Protein AF-A0AAD1W639-F1 (afdb_monomer_lite)

InterPro domains:
  IPR001356 Homeodomain [PF00046] (13-65)
  IPR001356 Homeodomain [PS50071] (5-66)
  IPR001356 Homeodomain [SM00389] (8-70)
  IPR001356 Homeodomain [cd00086] (13-67)
  IPR009057 Homedomain-like superfamily [SSF46689] (14-69)
  IPR039162 Homeodomain-only protein [PTHR21408] (4-78)

pLDDT: mean 80.45, std 17.32, range [45.5, 95.56]

Radius of gyration: 16.14 Å; chains: 1; bounding box: 35×32×52 Å

Organism: Pelobates cultripes (NCBI:txid61616)

Foldseek 3Di:
DDDPPPPVPPDPDQDPQLVVLLVCCCPPPHLDDDQVSLCVSCVVSVHDSVSSVVVSVVVSVVVCVVVVPDPDPPDDDD

Structure (mmCIF, N/CA/C/O backbone):
data_AF-A0AAD1W639-F1
#
_entry.id   AF-A0AAD1W639-F1
#
loop_
_atom_site.group_PDB
_atom_site.id
_atom_site.type_symbol
_atom_site.label_atom_id
_atom_site.label_alt_id
_atom_site.label_comp_id
_atom_site.label_asym_id
_atom_site.label_entity_id
_atom_site.label_seq_id
_atom_site.pdbx_PDB_ins_code
_atom_site.Cartn_x
_atom_site.Cartn_y
_atom_site.Cartn_z
_atom_site.occupancy
_atom_site.B_iso_or_equiv
_atom_site.auth_seq_id
_atom_site.auth_comp_id
_atom_site.auth_asym_id
_atom_site.auth_atom_id
_atom_site.pdbx_PDB_model_num
ATOM 1 N N . MET A 1 1 ? -15.574 10.006 25.755 1.00 45.50 1 MET A N 1
ATOM 2 C CA . MET A 1 1 ? -15.209 9.637 24.371 1.00 45.50 1 MET A CA 1
ATOM 3 C C . MET A 1 1 ? -14.681 8.210 24.405 1.00 45.50 1 MET A C 1
ATOM 5 O O . MET A 1 1 ? -13.492 7.980 24.246 1.00 45.50 1 MET A O 1
ATOM 9 N N . SER A 1 2 ? -15.571 7.273 24.748 1.00 58.12 2 SER A N 1
ATOM 10 C CA . SER A 1 2 ? -15.254 5.847 24.834 1.00 58.12 2 SER A CA 1
ATOM 11 C C . SER A 1 2 ? -15.421 5.227 23.457 1.00 58.12 2 SER A C 1
ATOM 13 O O . SER A 1 2 ? -16.540 5.200 22.968 1.00 58.12 2 SER A O 1
ATOM 15 N N . SER A 1 3 ? -14.307 4.783 22.884 1.00 49.84 3 SER A N 1
ATOM 16 C CA . SER A 1 3 ? -14.160 3.815 21.787 1.00 49.84 3 SER A CA 1
ATOM 17 C C . SER A 1 3 ? -12.640 3.606 21.680 1.00 49.84 3 SER A C 1
ATOM 19 O O . SER A 1 3 ? -11.965 4.366 21.005 1.00 49.84 3 SER A O 1
ATOM 21 N N . LEU A 1 4 ? -11.953 2.742 22.436 1.00 57.06 4 LEU A N 1
ATOM 22 C CA . LEU A 1 4 ? -12.118 1.283 22.495 1.00 57.06 4 LEU A CA 1
ATOM 23 C C . LEU A 1 4 ? -12.611 0.658 21.179 1.00 57.06 4 LEU A C 1
ATOM 25 O O . LEU A 1 4 ? -13.449 -0.229 21.189 1.00 57.06 4 LEU A O 1
ATOM 29 N N . GLN A 1 5 ? -12.076 1.131 20.050 1.00 48.72 5 GLN A N 1
ATOM 30 C CA . GLN A 1 5 ? -12.242 0.501 18.734 1.00 48.72 5 GLN A CA 1
ATOM 31 C C . GLN A 1 5 ? -10.908 0.318 18.005 1.00 48.72 5 GLN A C 1
ATOM 33 O O . GLN A 1 5 ? -10.875 0.183 16.788 1.00 48.72 5 GLN A O 1
ATOM 38 N N . LYS A 1 6 ? -9.788 0.231 18.737 1.00 52.53 6 LYS A N 1
ATOM 39 C CA . LYS A 1 6 ? -8.655 -0.537 18.215 1.00 52.53 6 LYS A CA 1
ATOM 40 C C . LYS A 1 6 ? -8.954 -2.004 18.503 1.00 52.53 6 LYS A C 1
ATOM 42 O O . LYS A 1 6 ? -8.336 -2.620 19.365 1.00 52.53 6 LYS A O 1
ATOM 47 N N . GLU A 1 7 ? -10.007 -2.500 17.853 1.00 48.75 7 GLU A N 1
ATOM 48 C CA . GLU A 1 7 ? -10.147 -3.921 17.586 1.00 48.75 7 GLU A CA 1
ATOM 49 C C . GLU A 1 7 ? -8.841 -4.297 16.898 1.00 48.75 7 GLU A C 1
ATOM 51 O O . GLU A 1 7 ? -8.554 -3.872 15.781 1.00 48.75 7 GLU A O 1
ATOM 56 N N . MET A 1 8 ? -7.975 -4.959 17.662 1.00 53.72 8 MET A N 1
ATOM 57 C CA . MET A 1 8 ? -6.843 -5.698 17.140 1.00 53.72 8 MET A CA 1
ATOM 58 C C . MET A 1 8 ? -7.476 -6.728 16.217 1.00 53.72 8 MET A C 1
ATOM 60 O O . MET A 1 8 ? -8.022 -7.729 16.675 1.00 53.72 8 MET A O 1
ATOM 64 N N . GLN A 1 9 ? -7.579 -6.354 14.947 1.00 49.81 9 GLN A N 1
ATOM 65 C CA . GLN A 1 9 ? -8.371 -7.060 13.971 1.00 49.81 9 GLN A CA 1
ATOM 66 C C . GLN A 1 9 ? -7.638 -8.358 13.654 1.00 49.81 9 GLN A C 1
ATOM 68 O O . GLN A 1 9 ? -6.763 -8.402 12.802 1.00 49.81 9 GLN A O 1
ATOM 73 N N . GLU A 1 10 ? -8.015 -9.415 14.364 1.00 49.22 10 GLU A N 1
ATOM 74 C CA . GLU A 1 10 ? -7.680 -10.814 14.103 1.00 49.22 10 GLU A CA 1
ATOM 75 C C . GLU A 1 10 ? -8.394 -11.293 12.818 1.00 49.22 10 GLU A C 1
ATOM 77 O O . GLU A 1 10 ? -9.077 -12.310 12.803 1.00 49.22 10 GLU A O 1
ATOM 82 N N . ASN A 1 11 ? -8.309 -10.518 11.731 1.00 48.53 11 ASN A N 1
ATOM 83 C CA . ASN A 1 11 ? -8.708 -10.961 10.401 1.00 48.53 11 ASN A CA 1
ATOM 84 C C . ASN A 1 11 ? -7.440 -11.166 9.591 1.00 48.53 11 ASN A C 1
ATOM 86 O O . ASN A 1 11 ? -6.700 -10.219 9.351 1.00 48.53 11 ASN A O 1
ATOM 90 N N . GLU A 1 12 ? -7.252 -12.385 9.096 1.00 64.69 12 GLU A N 1
ATOM 91 C CA . GLU A 1 12 ? -6.134 -12.825 8.250 1.00 64.69 12 GLU A CA 1
ATOM 92 C C . GLU A 1 12 ? -5.948 -12.013 6.944 1.00 64.69 12 GLU A C 1
ATOM 94 O O . GLU A 1 12 ? -5.099 -12.352 6.125 1.00 64.69 12 GLU A O 1
ATOM 99 N N . ASN A 1 13 ? -6.725 -10.946 6.712 1.00 75.62 13 ASN A N 1
ATOM 100 C CA . ASN A 1 13 ? -6.562 -10.033 5.589 1.00 75.62 13 ASN A CA 1
ATOM 101 C C . ASN A 1 13 ? -6.822 -8.563 5.988 1.00 75.62 13 ASN A C 1
ATOM 103 O O . ASN A 1 13 ? -7.841 -8.279 6.628 1.00 75.62 13 ASN A O 1
ATOM 107 N N . PRO A 1 14 ? -5.971 -7.617 5.537 1.00 85.06 14 PRO A N 1
ATOM 108 C CA . PRO A 1 14 ? -6.186 -6.183 5.738 1.00 85.06 14 PRO A CA 1
ATOM 109 C C . PRO A 1 14 ? -7.483 -5.703 5.067 1.00 85.06 14 PRO A C 1
ATOM 111 O O . PRO A 1 14 ? -7.887 -6.224 4.021 1.00 85.06 14 PRO A O 1
ATOM 114 N N . THR A 1 15 ? -8.134 -4.688 5.640 1.00 90.75 15 THR A N 1
ATOM 115 C CA . THR A 1 15 ? -9.339 -4.071 5.056 1.00 90.75 15 THR A CA 1
ATOM 116 C C . THR A 1 15 ? -9.028 -3.385 3.723 1.00 90.75 15 THR A C 1
ATOM 118 O O . THR A 1 15 ? -7.866 -3.173 3.378 1.00 90.75 15 THR A O 1
ATOM 121 N N . GLN A 1 16 ? -10.059 -3.020 2.952 1.00 89.81 16 GLN A N 1
ATOM 122 C CA . GLN A 1 16 ? -9.855 -2.356 1.660 1.00 89.81 16 GLN A CA 1
ATOM 123 C C . GLN A 1 16 ? -9.073 -1.043 1.808 1.00 89.81 16 GLN A C 1
ATOM 125 O O . GLN A 1 16 ? -8.115 -0.830 1.077 1.00 89.81 16 GLN A O 1
ATOM 130 N N . GLU A 1 17 ? -9.409 -0.223 2.807 1.00 90.50 17 GLU A N 1
ATOM 131 C CA . GLU A 1 17 ? -8.706 1.038 3.078 1.00 90.50 17 GLU A CA 1
ATOM 132 C C . GLU A 1 17 ? -7.219 0.806 3.388 1.00 90.50 17 GLU A C 1
ATOM 134 O O . GLU A 1 17 ? -6.349 1.506 2.875 1.00 90.50 17 GLU A O 1
ATOM 139 N N . GLN A 1 18 ? -6.906 -0.228 4.174 1.00 92.19 18 GLN A N 1
ATOM 140 C CA . GLN A 1 18 ? -5.524 -0.604 4.483 1.00 92.19 18 GLN A CA 1
ATOM 141 C C . GLN A 1 18 ? -4.786 -1.105 3.241 1.00 92.19 18 GLN A C 1
ATOM 143 O O . GLN A 1 18 ? -3.629 -0.751 3.015 1.00 92.19 18 GLN A O 1
ATOM 148 N N . GLN A 1 19 ? -5.4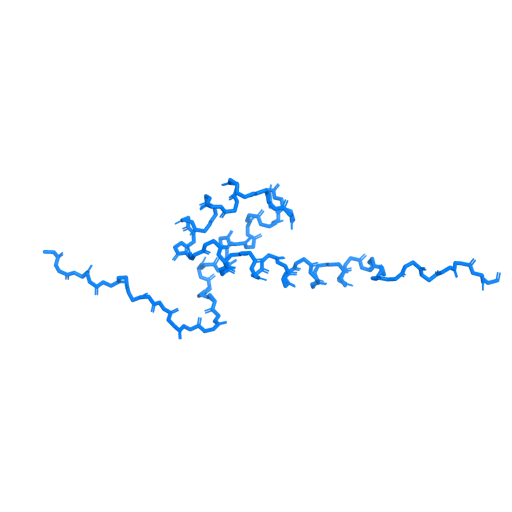54 -1.912 2.414 1.00 92.88 19 GLN A N 1
ATOM 149 C CA . GLN A 1 19 ? -4.906 -2.379 1.144 1.00 92.88 19 GLN A CA 1
ATOM 150 C C . GLN A 1 19 ? -4.628 -1.221 0.188 1.00 92.88 19 GLN A C 1
ATOM 152 O O . GLN A 1 19 ? -3.581 -1.237 -0.451 1.00 92.88 19 GLN A O 1
ATOM 157 N N . ASP A 1 20 ? -5.499 -0.215 0.116 1.00 94.44 20 ASP A N 1
ATOM 158 C CA . ASP A 1 20 ? -5.307 0.956 -0.742 1.00 94.44 20 ASP A CA 1
ATOM 159 C C . ASP A 1 20 ? -4.062 1.756 -0.319 1.00 94.44 20 ASP A C 1
ATOM 161 O O . ASP A 1 20 ? -3.256 2.145 -1.168 1.00 94.44 20 ASP A O 1
ATOM 165 N N . ILE A 1 21 ? -3.843 1.921 0.992 1.00 94.81 21 ILE A N 1
ATOM 166 C CA . ILE A 1 21 ? -2.634 2.554 1.546 1.00 94.81 21 ILE A CA 1
ATOM 167 C C . ILE A 1 21 ? -1.382 1.736 1.193 1.00 9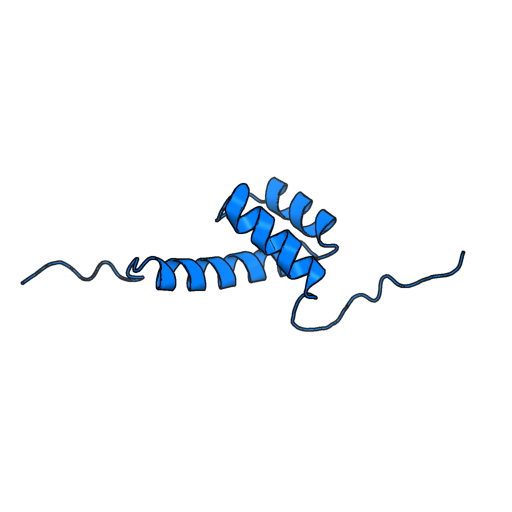4.81 21 ILE A C 1
ATOM 169 O O . ILE A 1 21 ? -0.394 2.280 0.690 1.00 94.81 21 ILE A O 1
ATOM 173 N N . LEU A 1 22 ? -1.409 0.419 1.418 1.00 94.62 22 LEU A N 1
ATOM 174 C CA . LEU A 1 22 ? -0.288 -0.477 1.116 1.00 94.62 22 LEU A CA 1
ATOM 175 C C . LEU A 1 22 ? 0.035 -0.507 -0.388 1.00 94.62 22 LEU A C 1
ATOM 177 O O . LEU A 1 22 ? 1.199 -0.421 -0.778 1.00 94.62 22 LEU A O 1
ATOM 181 N N . GLU A 1 23 ? -0.987 -0.582 -1.240 1.00 95.00 23 GLU A N 1
ATOM 182 C CA . GLU A 1 23 ? -0.901 -0.575 -2.704 1.00 95.00 23 GLU A CA 1
ATOM 183 C C . GLU A 1 23 ? -0.328 0.745 -3.225 1.00 95.00 23 GLU A C 1
ATOM 185 O O . GLU A 1 23 ? 0.553 0.741 -4.092 1.00 95.00 23 GLU A O 1
ATOM 190 N N . TYR A 1 24 ? -0.780 1.875 -2.679 1.00 95.56 24 TYR A N 1
ATOM 191 C CA . TYR A 1 24 ? -0.242 3.186 -3.016 1.00 95.56 24 TYR A CA 1
ATOM 192 C C . TYR A 1 24 ? 1.252 3.265 -2.691 1.00 95.56 24 TYR A C 1
ATOM 194 O O . TYR A 1 24 ? 2.045 3.636 -3.559 1.00 95.56 24 TYR A O 1
ATOM 202 N N . ASN A 1 25 ? 1.651 2.857 -1.485 1.00 94.62 25 ASN A N 1
ATOM 203 C CA . ASN A 1 25 ? 3.048 2.877 -1.054 1.00 94.62 25 ASN A CA 1
ATOM 204 C C . ASN A 1 25 ? 3.916 1.893 -1.860 1.00 94.62 25 ASN A C 1
ATOM 206 O O . ASN A 1 25 ? 5.014 2.237 -2.301 1.00 94.62 25 ASN A O 1
ATOM 210 N N . PHE A 1 26 ? 3.400 0.701 -2.159 1.00 94.62 26 PHE A N 1
ATOM 211 C CA . PHE A 1 26 ? 4.068 -0.280 -3.017 1.00 94.62 26 PHE A CA 1
ATOM 212 C C . PHE A 1 26 ? 4.308 0.249 -4.438 1.00 94.62 26 PHE A C 1
ATOM 214 O O . PHE A 1 26 ? 5.323 -0.066 -5.071 1.00 94.62 26 PHE A O 1
ATOM 221 N N . ASN A 1 27 ? 3.379 1.047 -4.970 1.00 92.75 27 ASN A N 1
ATOM 222 C CA . ASN A 1 27 ? 3.466 1.588 -6.323 1.00 92.75 27 ASN A CA 1
ATOM 223 C C . ASN A 1 27 ? 4.254 2.885 -6.450 1.00 92.75 27 ASN A C 1
ATOM 225 O O . ASN A 1 27 ? 4.993 3.019 -7.425 1.00 92.75 27 ASN A O 1
ATOM 229 N N . ASN A 1 28 ? 4.147 3.780 -5.473 1.00 93.31 28 ASN A N 1
ATOM 230 C CA . ASN A 1 28 ? 4.693 5.133 -5.563 1.00 93.31 28 ASN A CA 1
ATOM 231 C C . ASN A 1 28 ? 5.955 5.349 -4.718 1.00 93.31 28 ASN A C 1
ATOM 233 O O . ASN A 1 28 ? 6.723 6.253 -5.030 1.00 93.31 28 ASN A O 1
ATOM 237 N N . VAL A 1 29 ? 6.185 4.541 -3.674 1.00 92.12 29 VAL A N 1
ATOM 238 C CA . VAL A 1 29 ? 7.337 4.698 -2.769 1.00 92.12 29 VAL A CA 1
ATOM 239 C C . VAL A 1 29 ? 8.409 3.659 -3.077 1.00 92.12 29 VAL A C 1
ATOM 241 O O . VAL A 1 29 ? 9.483 3.997 -3.567 1.00 92.12 29 VAL A O 1
ATOM 244 N N . SER A 1 30 ? 8.133 2.381 -2.809 1.00 90.56 30 SER A N 1
ATOM 245 C CA . SER A 1 30 ? 9.079 1.293 -3.072 1.00 90.56 30 SER A CA 1
ATOM 246 C C . SER A 1 30 ? 8.379 -0.061 -3.094 1.00 90.56 30 SER A C 1
ATOM 248 O O . SER A 1 30 ? 7.509 -0.344 -2.277 1.00 90.56 30 SER A O 1
ATOM 250 N N . LYS A 1 31 ? 8.826 -0.947 -3.989 1.00 90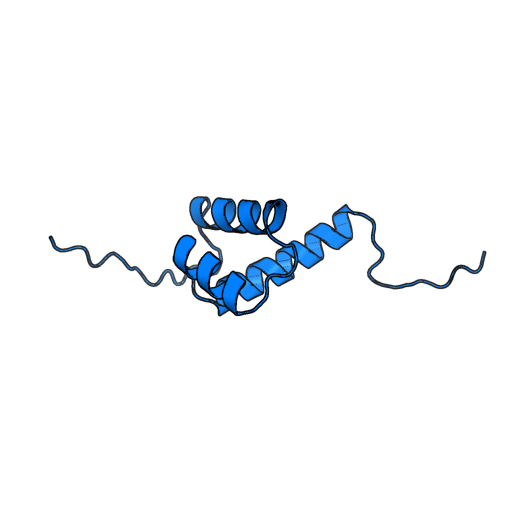.56 31 LYS A N 1
ATOM 251 C CA . LYS A 1 31 ? 8.392 -2.354 -4.049 1.00 90.56 31 LYS A CA 1
ATOM 252 C C . LYS A 1 31 ? 8.980 -3.199 -2.905 1.00 90.56 31 LYS A C 1
ATOM 254 O O . LYS A 1 31 ? 8.474 -4.281 -2.620 1.00 90.56 31 LYS A O 1
ATOM 259 N N . GLN A 1 32 ? 10.070 -2.727 -2.297 1.00 90.75 32 GLN A N 1
ATOM 260 C CA . GLN A 1 32 ? 10.771 -3.330 -1.160 1.00 90.75 32 GLN A CA 1
ATOM 261 C C . GLN A 1 32 ? 11.194 -2.203 -0.202 1.00 90.75 32 GLN A C 1
ATOM 263 O O . GLN A 1 32 ? 12.315 -1.703 -0.318 1.00 90.75 32 GLN A O 1
ATOM 268 N N . PRO A 1 33 ? 10.291 -1.727 0.670 1.00 91.31 33 PRO A N 1
ATOM 269 C CA . PRO A 1 33 ? 10.631 -0.723 1.671 1.00 91.31 33 PRO A CA 1
ATOM 270 C C . PRO A 1 33 ? 11.629 -1.290 2.691 1.00 91.31 33 PRO A C 1
ATOM 272 O O . PRO A 1 33 ? 11.550 -2.462 3.066 1.00 91.31 33 PRO A O 1
ATOM 275 N N . ASP A 1 34 ? 12.569 -0.456 3.132 1.00 93.75 34 ASP A N 1
ATOM 276 C CA . ASP A 1 34 ? 13.396 -0.716 4.314 1.00 93.75 34 ASP A CA 1
ATOM 277 C C . ASP A 1 34 ? 12.556 -0.702 5.603 1.00 93.75 34 ASP A C 1
ATOM 279 O O . ASP A 1 34 ? 11.405 -0.272 5.609 1.00 93.75 34 ASP A O 1
ATOM 283 N N . GLU A 1 35 ? 13.133 -1.190 6.704 1.00 92.12 35 GLU A N 1
ATOM 284 C CA . GLU A 1 35 ? 12.456 -1.334 8.002 1.00 92.12 35 GLU A CA 1
ATOM 285 C C . GLU A 1 35 ? 11.826 -0.022 8.488 1.00 92.12 35 GLU A C 1
ATOM 287 O O . GLU A 1 35 ? 10.671 -0.001 8.907 1.00 92.12 35 GLU A O 1
ATOM 292 N N . THR A 1 36 ? 12.544 1.094 8.348 1.00 94.12 36 THR A N 1
ATOM 293 C CA . THR A 1 36 ? 12.041 2.415 8.742 1.00 94.12 36 THR A CA 1
ATOM 294 C C . THR A 1 36 ? 10.838 2.828 7.900 1.00 94.12 36 THR A C 1
ATOM 296 O O . THR A 1 36 ? 9.819 3.254 8.442 1.00 94.12 36 THR A O 1
ATOM 299 N N . THR A 1 37 ? 10.921 2.670 6.581 1.00 93.88 37 THR A N 1
ATOM 300 C CA . THR A 1 37 ? 9.812 2.977 5.670 1.00 93.88 37 THR A CA 1
ATOM 301 C C . THR A 1 37 ? 8.608 2.069 5.927 1.00 93.88 37 THR A C 1
ATOM 303 O O . THR A 1 37 ? 7.471 2.537 5.956 1.00 93.88 37 THR A O 1
ATOM 306 N N . LEU A 1 38 ? 8.842 0.780 6.172 1.00 94.38 38 LEU A N 1
ATOM 307 C CA . LEU A 1 38 ? 7.795 -0.191 6.473 1.00 94.38 38 LEU A CA 1
ATOM 308 C C . LEU A 1 38 ? 7.047 0.160 7.764 1.00 94.38 38 LEU A C 1
ATOM 310 O O . LEU A 1 38 ? 5.821 0.094 7.783 1.00 94.38 38 LEU A O 1
ATOM 314 N N . MET A 1 39 ? 7.764 0.581 8.808 1.00 93.94 39 MET A N 1
ATOM 315 C CA . MET A 1 39 ? 7.174 1.023 10.074 1.00 93.94 39 MET A CA 1
ATOM 316 C C . MET A 1 39 ? 6.242 2.225 9.887 1.00 93.94 39 MET A C 1
ATOM 318 O O . MET A 1 39 ? 5.147 2.249 10.450 1.00 93.94 39 MET A O 1
ATOM 322 N N . LEU A 1 40 ? 6.639 3.201 9.064 1.00 95.00 40 LEU A N 1
ATOM 323 C CA . LEU A 1 40 ? 5.798 4.359 8.750 1.00 95.00 40 LEU A CA 1
ATOM 324 C C . LEU A 1 40 ? 4.523 3.943 8.005 1.00 95.00 40 LEU A C 1
ATOM 326 O O . LEU A 1 40 ? 3.433 4.376 8.373 1.00 95.00 40 LEU A O 1
ATOM 330 N N . ILE A 1 41 ? 4.648 3.060 7.010 1.00 93.62 41 ILE A N 1
ATOM 331 C CA . ILE A 1 41 ? 3.507 2.550 6.233 1.00 93.62 41 ILE A CA 1
ATOM 332 C C . ILE A 1 41 ? 2.562 1.732 7.121 1.00 93.62 41 ILE A C 1
ATOM 334 O O . ILE A 1 41 ? 1.346 1.884 7.031 1.00 93.62 41 ILE A O 1
ATOM 338 N N . ALA A 1 42 ? 3.104 0.876 7.990 1.00 92.19 42 ALA A N 1
ATOM 339 C CA . ALA A 1 42 ? 2.318 0.083 8.930 1.00 92.19 42 ALA A CA 1
ATOM 340 C C . ALA A 1 42 ? 1.527 0.992 9.881 1.00 92.19 42 ALA A C 1
ATOM 342 O O . ALA A 1 42 ? 0.325 0.801 10.058 1.00 92.19 42 ALA A O 1
ATOM 343 N N . ALA A 1 43 ? 2.163 2.039 10.414 1.00 92.38 43 ALA A N 1
ATOM 344 C CA . ALA A 1 43 ? 1.494 3.029 11.250 1.00 92.38 43 ALA A CA 1
ATOM 345 C C . ALA A 1 43 ? 0.388 3.791 10.496 1.00 92.38 43 ALA A C 1
ATOM 347 O O . ALA A 1 43 ? -0.686 3.999 11.060 1.00 92.38 43 ALA A O 1
ATOM 348 N N . GLU A 1 44 ? 0.620 4.167 9.234 1.00 91.56 44 GLU A N 1
ATOM 349 C CA . GLU A 1 44 ? -0.363 4.846 8.375 1.00 91.56 44 GLU A CA 1
ATOM 350 C C . GLU A 1 44 ? -1.572 3.953 8.062 1.00 91.56 44 GLU A C 1
ATOM 352 O O . GLU A 1 44 ? -2.715 4.393 8.176 1.00 91.56 44 GLU A O 1
ATOM 357 N N . ALA A 1 45 ? -1.331 2.677 7.753 1.00 90.75 45 ALA A N 1
ATOM 358 C CA . ALA A 1 45 ? -2.373 1.676 7.524 1.00 90.75 45 ALA A CA 1
ATOM 359 C C . ALA A 1 45 ? -3.010 1.151 8.827 1.00 90.75 45 ALA A C 1
ATOM 361 O O . ALA A 1 45 ? -3.958 0.368 8.792 1.00 90.75 45 ALA A O 1
ATOM 362 N N . GLY A 1 46 ? -2.494 1.530 9.998 1.00 89.94 46 GLY A N 1
ATOM 363 C CA . GLY A 1 46 ? -2.947 0.988 11.280 1.00 89.94 46 GLY A CA 1
ATOM 364 C C . GLY A 1 46 ? -2.694 -0.517 11.452 1.00 89.94 46 GLY A C 1
ATOM 365 O O . GLY A 1 46 ? -3.405 -1.156 12.225 1.00 89.94 46 GLY A O 1
ATOM 366 N N . LEU A 1 47 ? -1.704 -1.063 10.743 1.00 89.25 47 LEU A N 1
ATOM 367 C CA . LEU A 1 47 ? -1.253 -2.455 10.803 1.00 89.25 47 LEU A CA 1
ATOM 368 C C . LEU A 1 47 ? 0.002 -2.585 11.670 1.00 89.25 47 LEU A C 1
ATOM 370 O O . LEU A 1 47 ? 0.664 -1.599 12.004 1.00 89.25 47 LEU A O 1
ATOM 374 N N . THR A 1 48 ? 0.355 -3.817 12.018 1.00 90.00 48 THR A N 1
ATOM 375 C CA . THR A 1 48 ? 1.684 -4.119 12.554 1.00 90.00 48 THR A CA 1
ATOM 376 C C . THR A 1 48 ? 2.733 -4.173 11.442 1.00 90.00 48 THR A C 1
ATOM 378 O O . THR A 1 48 ? 2.433 -4.386 10.264 1.00 90.00 48 THR A O 1
ATOM 381 N N . GLU A 1 49 ? 3.999 -3.989 11.820 1.00 90.69 49 GLU A N 1
ATOM 382 C CA . GLU A 1 49 ? 5.130 -4.105 10.893 1.00 90.69 49 GLU A CA 1
ATOM 383 C C . GLU A 1 49 ? 5.197 -5.489 10.238 1.00 90.69 49 GLU A C 1
ATOM 385 O O . GLU A 1 49 ? 5.508 -5.593 9.052 1.00 90.69 49 GLU A O 1
ATOM 390 N N . GLU A 1 50 ? 4.867 -6.549 10.984 1.00 90.62 50 GLU A N 1
ATOM 391 C CA . GLU A 1 50 ? 4.845 -7.920 10.470 1.00 90.62 50 GLU A CA 1
ATOM 392 C C . GLU A 1 50 ? 3.760 -8.110 9.404 1.00 90.62 50 GLU A C 1
ATOM 394 O O . GLU A 1 50 ? 4.072 -8.581 8.310 1.00 90.62 50 GLU A O 1
ATOM 399 N N . GLU A 1 51 ? 2.527 -7.662 9.656 1.00 90.56 51 GLU A N 1
ATOM 400 C CA . GLU A 1 51 ? 1.427 -7.745 8.681 1.00 90.56 51 GLU A CA 1
ATOM 401 C C . GLU A 1 51 ? 1.753 -6.988 7.389 1.00 90.56 51 GLU A C 1
ATOM 403 O O . GLU A 1 51 ? 1.584 -7.511 6.282 1.00 90.56 51 GLU A O 1
ATOM 408 N N . ALA A 1 52 ? 2.282 -5.767 7.516 1.00 92.31 52 ALA A N 1
ATOM 409 C CA . ALA A 1 52 ? 2.715 -4.986 6.364 1.00 92.31 52 ALA A CA 1
ATOM 410 C C . ALA A 1 52 ? 3.830 -5.719 5.600 1.00 92.31 52 ALA A C 1
ATOM 412 O O . ALA A 1 52 ? 3.784 -5.822 4.372 1.00 92.31 52 ALA A O 1
ATOM 413 N N . LYS A 1 53 ? 4.810 -6.298 6.305 1.00 92.44 53 LYS A N 1
ATOM 414 C CA . LYS A 1 53 ? 5.907 -7.060 5.691 1.00 92.44 53 LYS A CA 1
ATOM 415 C C . LYS A 1 53 ? 5.399 -8.250 4.886 1.00 92.44 53 LYS A C 1
ATOM 417 O O . LYS A 1 53 ? 5.847 -8.465 3.754 1.00 92.44 53 LYS A O 1
ATOM 422 N N . GLU A 1 54 ? 4.493 -9.034 5.463 1.00 92.50 54 GLU A N 1
ATOM 423 C CA . GLU A 1 54 ? 3.914 -10.205 4.807 1.00 92.50 54 GLU A CA 1
ATOM 424 C C . GLU A 1 54 ? 3.119 -9.805 3.566 1.00 92.50 54 GLU A C 1
ATOM 426 O O . GLU A 1 54 ? 3.301 -10.403 2.496 1.00 92.50 54 GLU A O 1
ATOM 431 N N . TRP A 1 55 ? 2.335 -8.729 3.662 1.00 93.38 55 TRP A N 1
ATOM 432 C CA . TRP A 1 55 ? 1.607 -8.185 2.523 1.00 93.38 55 TRP A CA 1
ATOM 433 C C . TRP A 1 55 ? 2.551 -7.748 1.400 1.00 93.38 55 TRP A C 1
ATOM 435 O O . TRP A 1 55 ? 2.369 -8.157 0.250 1.00 93.38 55 TRP A O 1
ATOM 445 N N . PHE A 1 56 ? 3.609 -6.991 1.714 1.00 93.94 56 PHE A N 1
ATOM 446 C CA . PHE A 1 56 ? 4.593 -6.534 0.726 1.00 93.94 56 PHE A CA 1
ATOM 447 C C . PHE A 1 56 ? 5.298 -7.709 0.045 1.00 93.94 56 PHE A C 1
ATOM 449 O O . PHE A 1 56 ? 5.465 -7.710 -1.177 1.00 93.94 56 PHE A O 1
ATOM 456 N N . LYS A 1 57 ? 5.658 -8.752 0.800 1.00 92.62 57 LYS A N 1
ATOM 457 C CA . LYS A 1 57 ? 6.270 -9.973 0.256 1.00 92.62 57 LYS A CA 1
ATOM 458 C C . LYS A 1 57 ? 5.319 -10.703 -0.698 1.00 92.62 57 LYS A C 1
ATOM 460 O O . LYS A 1 57 ? 5.726 -11.083 -1.800 1.00 92.62 57 LYS A O 1
ATOM 465 N N . ALA A 1 58 ? 4.057 -10.873 -0.305 1.00 91.69 58 ALA A N 1
ATOM 466 C CA . ALA A 1 58 ? 3.036 -11.513 -1.132 1.00 91.69 58 ALA A CA 1
ATOM 467 C C . ALA A 1 58 ? 2.723 -10.691 -2.394 1.00 91.69 58 ALA A C 1
ATOM 469 O O . ALA A 1 58 ? 2.626 -11.245 -3.496 1.00 91.69 58 ALA A O 1
ATOM 470 N N . ARG A 1 59 ? 2.611 -9.365 -2.264 1.00 93.19 59 ARG A N 1
ATOM 471 C CA . ARG A 1 59 ? 2.363 -8.451 -3.382 1.00 93.19 59 ARG A CA 1
ATOM 472 C C . ARG A 1 59 ? 3.537 -8.410 -4.351 1.00 93.19 59 ARG A C 1
ATOM 474 O O . ARG A 1 59 ? 3.310 -8.500 -5.554 1.00 93.19 59 ARG A O 1
ATOM 481 N N . LEU A 1 60 ? 4.774 -8.377 -3.855 1.00 92.31 60 LEU A N 1
ATOM 482 C CA . LEU A 1 60 ? 5.983 -8.441 -4.678 1.00 92.31 60 LEU A CA 1
ATOM 483 C C . LEU A 1 60 ? 6.044 -9.729 -5.503 1.00 92.31 60 LEU A C 1
ATOM 485 O O . LEU A 1 60 ? 6.380 -9.682 -6.685 1.00 92.31 60 LEU A O 1
ATOM 489 N N . ALA A 1 61 ? 5.685 -10.872 -4.912 1.00 90.44 61 ALA A N 1
ATOM 490 C CA . ALA A 1 61 ? 5.627 -12.141 -5.632 1.00 90.44 61 ALA A CA 1
ATOM 491 C C . ALA A 1 61 ? 4.575 -12.121 -6.756 1.00 90.44 61 ALA A C 1
ATOM 493 O O . ALA A 1 61 ? 4.846 -12.600 -7.857 1.00 90.44 61 ALA A O 1
ATOM 494 N N . LYS A 1 62 ? 3.394 -11.537 -6.506 1.00 89.75 62 LYS A N 1
ATOM 495 C CA . LYS A 1 62 ? 2.360 -11.335 -7.538 1.00 89.75 62 LYS A CA 1
ATOM 496 C C . LYS A 1 62 ? 2.847 -10.390 -8.638 1.00 89.75 62 LYS A C 1
ATOM 498 O O . LYS A 1 62 ? 2.722 -10.722 -9.810 1.00 89.75 62 LYS A O 1
ATOM 503 N N . TRP A 1 63 ? 3.453 -9.263 -8.266 1.00 90.31 63 TRP A N 1
ATOM 504 C CA . TRP A 1 63 ? 3.986 -8.283 -9.210 1.00 90.31 63 TRP A CA 1
ATOM 505 C C . TRP A 1 63 ? 5.072 -8.889 -10.105 1.00 90.31 63 TRP A C 1
ATOM 507 O O . TRP A 1 63 ? 4.982 -8.763 -11.319 1.00 90.31 63 TRP A O 1
ATOM 517 N N . ARG A 1 64 ? 6.026 -9.653 -9.550 1.00 87.69 64 ARG A N 1
ATOM 518 C CA . ARG A 1 64 ? 7.052 -10.349 -10.352 1.00 87.69 64 ARG A CA 1
ATOM 519 C C . ARG A 1 64 ? 6.459 -11.285 -11.403 1.00 87.69 64 ARG A C 1
ATOM 521 O O . ARG A 1 64 ? 6.960 -11.322 -12.521 1.00 87.69 64 ARG A O 1
ATOM 528 N N . LYS A 1 65 ? 5.386 -12.006 -11.060 1.00 84.31 65 LYS A N 1
ATOM 529 C CA . LYS A 1 65 ? 4.662 -12.854 -12.018 1.00 84.31 65 LYS A CA 1
ATOM 530 C C . LYS A 1 65 ? 3.989 -12.024 -13.115 1.00 84.31 65 LYS A C 1
ATOM 532 O O . LYS A 1 65 ? 4.042 -12.422 -14.272 1.00 84.31 65 LYS A O 1
ATOM 537 N N . SER A 1 66 ? 3.385 -10.886 -12.766 1.00 82.94 66 SER A N 1
ATOM 538 C CA . SER A 1 66 ? 2.715 -9.994 -13.724 1.00 82.94 66 SER A CA 1
ATOM 539 C C . SER A 1 66 ? 3.679 -9.280 -14.674 1.00 82.94 66 SER A C 1
ATOM 541 O O . SER A 1 66 ? 3.359 -9.129 -15.846 1.00 82.94 66 SER A O 1
ATOM 543 N N . GLU A 1 67 ? 4.862 -8.882 -14.203 1.00 81.12 67 GLU A N 1
ATOM 544 C CA . GLU A 1 67 ? 5.901 -8.253 -15.037 1.00 81.12 67 GLU A CA 1
ATOM 545 C C . GLU A 1 67 ? 6.593 -9.245 -15.986 1.00 81.12 67 GLU A C 1
ATOM 547 O O . GLU A 1 67 ? 7.463 -8.862 -16.764 1.00 81.12 67 GLU A O 1
ATOM 552 N N . GLY A 1 68 ? 6.255 -10.538 -15.913 1.00 68.62 68 GLY A N 1
ATOM 553 C CA . GLY A 1 68 ? 6.900 -11.570 -16.721 1.00 68.62 68 GLY A CA 1
ATOM 554 C C . GLY A 1 68 ? 8.364 -11.808 -16.348 1.00 68.62 68 GLY A C 1
ATOM 555 O O . GLY A 1 68 ? 9.098 -12.403 -17.132 1.00 68.62 68 GLY A O 1
ATOM 556 N N . LEU A 1 69 ? 8.801 -11.364 -15.162 1.00 62.22 69 LEU A N 1
ATOM 557 C CA . LEU A 1 69 ? 10.133 -11.658 -14.647 1.00 62.22 69 LEU A CA 1
ATOM 558 C C . LEU A 1 69 ? 10.142 -13.114 -14.164 1.00 62.22 69 LEU A C 1
ATOM 560 O O . LEU A 1 69 ? 9.475 -13.431 -13.170 1.00 62.22 69 LEU A O 1
ATOM 564 N N . PRO A 1 70 ? 10.863 -14.023 -14.843 1.00 57.72 70 PRO A N 1
ATOM 565 C CA . PRO A 1 70 ? 10.884 -15.411 -14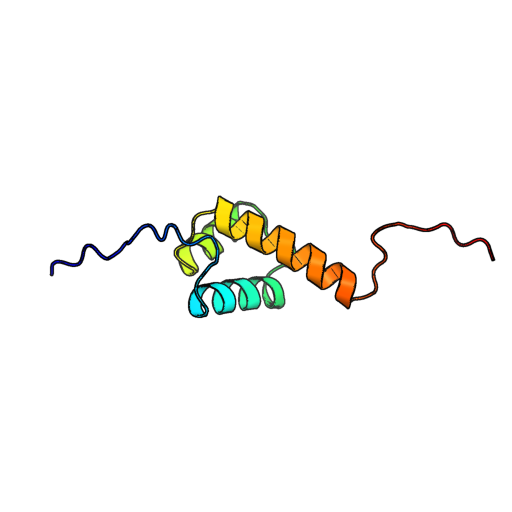.428 1.00 57.72 70 PRO A CA 1
ATOM 566 C C . PRO A 1 70 ? 11.536 -15.502 -13.041 1.00 57.72 70 PRO A C 1
ATOM 568 O O . PRO A 1 70 ? 12.556 -14.873 -12.763 1.00 57.72 70 PRO A O 1
ATOM 571 N N . THR A 1 71 ? 10.919 -16.269 -12.137 1.00 56.31 71 THR A N 1
ATOM 572 C CA . THR A 1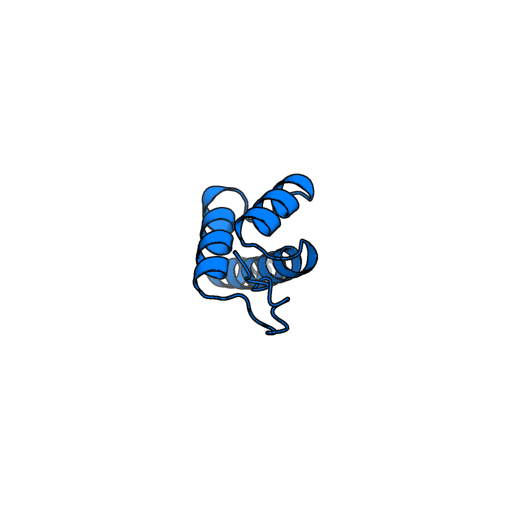 71 ? 11.457 -16.518 -10.781 1.00 56.31 71 THR A CA 1
ATOM 573 C C . THR A 1 71 ? 12.708 -17.411 -10.821 1.00 56.31 71 THR A C 1
ATOM 575 O O . THR A 1 71 ? 13.440 -17.525 -9.843 1.00 56.31 71 THR A O 1
ATOM 578 N N . GLU A 1 72 ? 13.010 -17.958 -11.991 1.00 51.62 72 GLU A N 1
ATOM 579 C CA . GLU A 1 72 ? 14.174 -18.761 -12.307 1.00 51.62 72 GLU A CA 1
ATOM 580 C C . GLU A 1 72 ? 14.818 -18.215 -13.586 1.00 51.62 72 GLU A C 1
ATOM 582 O O . GLU A 1 72 ? 14.189 -18.139 -14.637 1.00 51.62 72 GLU A O 1
ATOM 587 N N . CYS A 1 73 ? 16.088 -17.817 -13.500 1.00 51.53 73 CYS A N 1
ATOM 588 C CA . CYS A 1 73 ? 16.953 -17.666 -14.666 1.00 51.53 73 CYS A CA 1
ATOM 589 C C . CYS A 1 73 ? 17.112 -19.056 -15.305 1.00 51.53 73 CYS A C 1
ATOM 591 O O . CYS A 1 73 ? 18.072 -19.777 -15.037 1.00 51.53 73 CYS A O 1
ATOM 593 N N . GLY A 1 74 ? 16.111 -19.482 -16.075 1.00 53.34 74 GLY A N 1
ATOM 594 C CA . GLY A 1 74 ? 16.205 -20.628 -16.960 1.00 53.34 74 GLY A CA 1
ATOM 595 C C . GLY A 1 74 ? 17.185 -20.255 -18.057 1.00 53.34 74 GLY A C 1
ATOM 59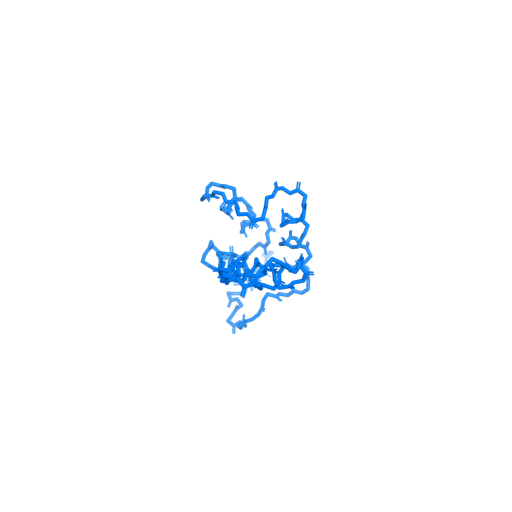6 O O . GLY A 1 74 ? 16.856 -19.452 -18.925 1.00 53.34 74 GLY A O 1
ATOM 597 N N . SER A 1 75 ? 18.407 -20.772 -17.929 1.00 58.72 75 SER A N 1
ATOM 598 C CA . SER A 1 75 ? 19.496 -20.672 -18.894 1.00 58.72 75 SER A CA 1
ATOM 599 C C . SER A 1 75 ? 18.958 -20.669 -20.323 1.00 58.72 75 SER A C 1
ATOM 601 O O . SER A 1 75 ? 18.328 -21.634 -20.752 1.00 58.72 75 SER A O 1
ATOM 603 N N . VAL A 1 76 ? 19.225 -19.590 -21.054 1.00 60.16 76 VAL A N 1
ATOM 604 C CA . VAL A 1 76 ? 19.050 -19.556 -22.503 1.00 60.16 76 VAL A CA 1
ATOM 605 C C . VAL A 1 76 ? 19.953 -20.625 -23.112 1.00 60.16 76 VAL A C 1
ATOM 607 O O . VAL A 1 76 ? 21.173 -20.492 -23.133 1.00 60.16 76 VAL A O 1
ATOM 610 N N . MET A 1 77 ? 19.355 -21.724 -23.545 1.00 52.75 77 MET A N 1
ATOM 611 C CA . MET A 1 77 ? 19.973 -22.655 -24.476 1.00 52.75 77 MET A CA 1
ATOM 612 C C . MET A 1 77 ? 18.847 -23.166 -25.370 1.00 52.75 77 MET A C 1
ATOM 614 O O . MET A 1 77 ? 18.258 -24.215 -25.118 1.00 52.75 77 MET A O 1
ATOM 618 N N . ASP A 1 78 ? 18.479 -22.307 -26.321 1.00 54.25 78 ASP A N 1
ATOM 619 C CA . ASP A 1 78 ? 17.984 -22.750 -27.625 1.00 54.25 78 ASP A CA 1
ATOM 620 C C . ASP A 1 78 ? 19.197 -23.170 -28.469 1.00 54.25 78 ASP A C 1
ATOM 622 O O . ASP A 1 78 ? 20.225 -22.447 -28.396 1.00 54.25 78 ASP A O 1
#

Secondary structure (DSSP, 8-state):
-----------SS--HHHHHHHHHHHHHT-SS--HHHHHHHHHHHT--HHHHHHHHHHHHHHHHHHTT--SS------

Sequence (78 aa):
MSSLQKEMQENENPTQEQQDILEYNFNNVSKQPDETTLMLIAAEAGLTEEEAKEWFKARLAKWRKSEGLPTECGSVMD